Protein AF-A0A8I1SCX6-F1 (afdb_monomer_lite)

Sequence (150 aa):
MSQPAPGDAAWGGHDPEHGRLWQAFCPDALAVAERDDQGNNIIRYGTPSDPYYVPDGTAPNQANTIDPMMLVARAEGNLTIPVPVPNFGPDTTRVAVKIPVWLWTDAVPPIVQTAAAGTLTATVTAELTATTWDMGEPADPATPTATVPA

Structure (mmCIF, N/CA/C/O backbone):
data_AF-A0A8I1SCX6-F1
#
_entry.id   AF-A0A8I1SCX6-F1
#
loop_
_atom_site.group_PDB
_atom_site.id
_atom_site.type_symbol
_atom_site.label_atom_id
_atom_site.label_alt_id
_atom_site.label_comp_id
_atom_site.label_asym_id
_atom_site.label_entity_id
_atom_site.label_seq_id
_atom_site.pdbx_PDB_ins_code
_atom_site.Cartn_x
_atom_site.Cartn_y
_atom_site.Cartn_z
_atom_site.occupancy
_atom_site.B_iso_or_equiv
_atom_site.auth_seq_id
_atom_site.auth_comp_id
_atom_site.auth_asym_id
_atom_site.auth_atom_id
_atom_site.pdbx_PDB_model_num
ATOM 1 N N . MET A 1 1 ? 7.767 -5.462 -34.439 1.00 57.53 1 MET A N 1
ATOM 2 C CA . MET A 1 1 ? 7.616 -4.061 -34.887 1.00 57.53 1 MET A CA 1
ATOM 3 C C . MET A 1 1 ? 8.901 -3.656 -35.588 1.00 57.53 1 MET A C 1
ATOM 5 O O . MET A 1 1 ? 9.962 -4.049 -35.115 1.00 57.53 1 MET A O 1
ATOM 9 N N . SER A 1 2 ? 8.822 -2.972 -36.728 1.00 77.62 2 SER A N 1
ATOM 10 C CA . SER A 1 2 ? 10.000 -2.449 -37.432 1.00 77.62 2 SER A CA 1
ATOM 11 C C . SER A 1 2 ? 10.533 -1.205 -36.722 1.00 77.62 2 SER A C 1
ATOM 13 O O . SER A 1 2 ? 9.743 -0.408 -36.224 1.00 77.62 2 SER A O 1
ATOM 15 N N . GLN A 1 3 ? 11.856 -1.043 -36.677 1.00 84.06 3 GLN A N 1
ATOM 16 C CA . GLN A 1 3 ? 12.475 0.180 -36.162 1.00 84.06 3 GLN A CA 1
ATOM 17 C C . GLN A 1 3 ? 12.148 1.368 -37.090 1.00 84.06 3 GLN A C 1
ATOM 19 O O . GLN A 1 3 ? 12.018 1.155 -38.301 1.00 84.06 3 GLN A O 1
ATOM 24 N N . PRO A 1 4 ? 11.998 2.592 -36.557 1.00 85.25 4 PRO A N 1
ATOM 25 C CA . PRO A 1 4 ? 11.782 3.785 -37.372 1.00 85.25 4 PRO A CA 1
ATOM 26 C C . PRO A 1 4 ? 12.966 4.054 -38.307 1.00 85.25 4 PRO A C 1
ATOM 28 O O . PRO A 1 4 ? 14.089 3.621 -38.047 1.00 85.25 4 PRO A O 1
ATOM 31 N N . ALA A 1 5 ? 12.732 4.802 -39.385 1.00 89.19 5 ALA A N 1
ATOM 32 C CA . ALA A 1 5 ? 13.804 5.192 -40.298 1.00 89.19 5 ALA A CA 1
ATOM 33 C C . ALA A 1 5 ? 14.839 6.107 -39.601 1.00 89.19 5 ALA A C 1
ATOM 35 O O . ALA A 1 5 ? 14.500 6.788 -38.626 1.00 89.19 5 ALA A O 1
ATOM 36 N N . PRO A 1 6 ? 16.089 6.167 -40.095 1.00 85.94 6 PRO A N 1
ATOM 37 C CA . PRO A 1 6 ? 17.069 7.130 -39.605 1.00 85.94 6 PRO A CA 1
ATOM 38 C C . PRO A 1 6 ? 16.555 8.573 -39.690 1.00 85.94 6 PRO A C 1
ATOM 40 O O . PRO A 1 6 ? 15.984 8.974 -40.704 1.00 85.94 6 PRO A O 1
ATOM 43 N N . GLY A 1 7 ? 16.757 9.349 -38.621 1.00 81.69 7 GLY A N 1
ATOM 44 C CA . GLY A 1 7 ? 16.293 10.739 -38.515 1.00 81.69 7 GLY A CA 1
ATOM 45 C C . GLY A 1 7 ? 14.888 10.920 -37.927 1.00 81.69 7 GLY A C 1
ATOM 46 O O . GLY A 1 7 ? 14.465 12.059 -37.738 1.00 81.69 7 GLY A O 1
ATOM 47 N N . ASP A 1 8 ? 14.176 9.836 -37.605 1.00 87.69 8 ASP A N 1
ATOM 48 C CA . ASP A 1 8 ? 12.932 9.913 -36.832 1.00 87.69 8 ASP A CA 1
ATOM 49 C C . ASP A 1 8 ? 13.185 10.515 -35.434 1.00 87.69 8 ASP A C 1
ATOM 51 O O . ASP A 1 8 ? 14.181 10.202 -34.775 1.00 87.69 8 ASP A O 1
ATOM 55 N N . ALA A 1 9 ? 12.275 11.370 -34.961 1.00 85.62 9 ALA A N 1
ATOM 56 C CA . ALA A 1 9 ? 12.375 12.006 -33.648 1.00 85.62 9 ALA A CA 1
ATOM 57 C C . ALA A 1 9 ? 12.412 10.989 -32.492 1.00 85.62 9 ALA A C 1
ATOM 59 O O . ALA A 1 9 ? 13.001 11.280 -31.450 1.00 85.62 9 ALA A O 1
ATOM 60 N N . ALA A 1 10 ? 11.853 9.789 -32.684 1.00 78.06 10 ALA A N 1
ATOM 61 C CA . ALA A 1 10 ? 11.893 8.697 -31.714 1.00 78.06 10 ALA A CA 1
ATOM 62 C C . ALA A 1 10 ? 13.323 8.251 -31.360 1.00 78.06 10 ALA A C 1
ATOM 64 O O . ALA A 1 10 ? 13.545 7.713 -30.278 1.00 78.06 10 ALA A O 1
ATOM 65 N N . TRP A 1 11 ? 14.304 8.503 -32.234 1.00 82.56 11 TRP A N 1
ATOM 66 C CA . TRP A 1 11 ? 15.711 8.219 -31.953 1.00 82.56 11 TRP A CA 1
ATOM 67 C C . TRP A 1 11 ? 16.335 9.178 -30.936 1.00 82.56 11 TRP A C 1
ATOM 69 O O . TRP A 1 11 ? 17.420 8.893 -30.438 1.00 82.56 11 TRP A O 1
ATOM 79 N N . GLY A 1 12 ? 15.709 10.320 -30.628 1.00 81.50 12 GLY A N 1
ATOM 80 C CA . GLY A 1 12 ? 16.228 11.270 -29.634 1.00 81.50 12 GLY A CA 1
ATOM 81 C C . GLY A 1 12 ? 17.631 11.812 -29.949 1.00 81.50 12 GLY A C 1
ATOM 82 O O . GLY A 1 12 ? 18.339 12.237 -29.041 1.00 81.50 12 GLY A O 1
ATOM 83 N N . GLY A 1 13 ? 18.050 11.774 -31.220 1.00 83.38 13 GLY A N 1
ATOM 84 C CA . GLY A 1 13 ? 19.400 12.146 -31.659 1.00 83.38 13 GLY A CA 1
ATOM 85 C C . GLY A 1 13 ? 20.439 11.018 -31.606 1.00 83.38 13 GLY A C 1
ATOM 86 O O . GLY A 1 13 ? 21.606 11.271 -31.901 1.00 83.38 13 GLY A O 1
ATOM 87 N N . HIS A 1 14 ? 20.046 9.791 -31.259 1.00 84.06 14 HIS A N 1
ATOM 88 C CA . HIS A 1 14 ? 20.919 8.619 -31.301 1.00 84.06 14 HIS A CA 1
ATOM 89 C C . HIS A 1 14 ? 21.030 8.022 -32.709 1.00 84.06 14 HIS A C 1
ATOM 91 O O . HIS A 1 14 ? 20.101 8.102 -33.512 1.00 84.06 14 HIS A O 1
ATOM 97 N N . ASP A 1 15 ? 22.181 7.413 -32.990 1.00 86.12 15 ASP A N 1
ATOM 98 C CA . ASP A 1 15 ? 22.464 6.761 -34.265 1.00 86.12 15 ASP A CA 1
ATOM 99 C C . ASP A 1 15 ? 21.800 5.368 -34.335 1.00 86.12 15 ASP A C 1
ATOM 101 O O . ASP A 1 15 ? 22.121 4.505 -33.510 1.00 86.12 15 ASP A O 1
ATOM 105 N N . PRO A 1 16 ? 20.906 5.119 -35.310 1.00 86.12 16 PRO A N 1
ATOM 106 C CA . PRO A 1 16 ? 20.268 3.818 -35.507 1.00 86.12 16 PRO A CA 1
ATOM 107 C C . PRO A 1 16 ? 21.234 2.667 -35.811 1.00 86.12 16 PRO A C 1
ATOM 109 O O . PRO A 1 16 ? 20.848 1.511 -35.653 1.00 86.12 16 PRO A O 1
ATOM 112 N N . GLU A 1 17 ? 22.457 2.941 -36.279 1.00 89.00 17 GLU A N 1
ATOM 113 C CA . GLU A 1 17 ? 23.438 1.895 -36.613 1.00 89.00 17 GLU A CA 1
ATOM 114 C C . GLU A 1 17 ? 24.127 1.289 -35.383 1.00 89.00 17 GLU A C 1
ATOM 116 O O . GLU A 1 17 ? 24.714 0.213 -35.478 1.00 89.00 17 GLU A O 1
ATOM 121 N N . HIS A 1 18 ? 24.046 1.957 -34.229 1.00 88.56 18 HIS A N 1
ATOM 122 C CA . HIS A 1 18 ? 24.774 1.589 -33.010 1.00 88.56 18 HIS A CA 1
ATOM 123 C C . HIS A 1 18 ? 23.852 1.177 -31.851 1.00 88.56 18 HIS A C 1
ATOM 125 O O . HIS A 1 18 ? 24.279 1.123 -30.688 1.00 88.56 18 HIS A O 1
ATOM 131 N N . GLY A 1 19 ? 22.579 0.909 -32.138 1.00 86.44 19 GLY A N 1
ATOM 132 C CA . GLY A 1 19 ? 21.599 0.521 -31.137 1.00 86.44 19 GLY A CA 1
ATOM 133 C C . GLY A 1 19 ? 20.199 0.348 -31.703 1.00 86.44 19 GLY A C 1
ATOM 134 O O . GLY A 1 19 ? 19.971 0.329 -32.910 1.00 86.44 19 GLY A O 1
ATOM 135 N N . ARG A 1 20 ? 19.228 0.169 -30.810 1.00 88.56 20 ARG A N 1
ATOM 136 C CA . ARG A 1 20 ? 17.820 -0.049 -31.169 1.00 88.56 20 ARG A CA 1
ATOM 137 C C . ARG A 1 20 ? 16.899 0.637 -30.173 1.00 88.56 20 ARG A C 1
ATOM 139 O O . ARG A 1 20 ? 17.217 0.712 -28.987 1.00 88.56 20 ARG A O 1
ATOM 146 N N . LEU A 1 21 ? 15.731 1.069 -30.635 1.00 84.62 21 LEU A N 1
ATOM 147 C CA . LEU A 1 21 ? 14.652 1.499 -29.754 1.00 84.62 21 LEU A CA 1
ATOM 148 C C . LEU A 1 21 ? 13.943 0.282 -29.165 1.00 84.62 21 LEU A C 1
ATOM 150 O O . LEU A 1 21 ? 13.518 -0.628 -29.887 1.00 84.62 21 LEU A O 1
ATOM 154 N N . TRP A 1 22 ? 13.804 0.292 -27.847 1.00 80.25 22 TRP A N 1
ATOM 155 C CA . TRP A 1 22 ? 13.058 -0.688 -27.077 1.00 80.25 22 TRP A CA 1
ATOM 156 C C . TRP A 1 22 ? 11.811 -0.065 -26.480 1.00 80.25 22 TRP A C 1
ATOM 158 O O . TRP A 1 22 ? 11.746 1.135 -26.236 1.00 80.25 22 TRP A O 1
ATOM 168 N N . GLN A 1 23 ? 10.820 -0.911 -26.233 1.00 76.75 23 GLN A N 1
ATOM 169 C CA . GLN A 1 23 ? 9.582 -0.526 -25.584 1.00 76.75 23 GLN A CA 1
ATOM 170 C C . GLN A 1 23 ? 9.232 -1.588 -24.549 1.00 76.75 23 GLN A C 1
ATOM 172 O O . GLN A 1 23 ? 9.290 -2.787 -24.842 1.00 76.75 23 GLN A O 1
ATOM 177 N N . ALA A 1 24 ? 8.916 -1.157 -23.331 1.00 70.94 24 ALA A N 1
ATOM 178 C CA . ALA A 1 24 ? 8.511 -2.059 -22.269 1.00 70.94 24 ALA A CA 1
ATOM 179 C C . ALA A 1 24 ? 7.001 -2.313 -22.354 1.00 70.94 24 ALA A C 1
ATOM 181 O O . ALA A 1 24 ? 6.205 -1.393 -22.557 1.00 70.94 24 ALA A O 1
ATOM 182 N N . PHE A 1 25 ? 6.618 -3.576 -22.172 1.00 67.75 25 PHE A N 1
ATOM 183 C CA . PHE A 1 25 ? 5.228 -4.005 -22.085 1.00 67.75 25 PHE A CA 1
ATOM 184 C C . PHE A 1 25 ? 5.004 -4.667 -20.731 1.00 67.75 25 PHE A C 1
ATOM 186 O O . PHE A 1 25 ? 5.714 -5.608 -20.377 1.00 67.75 25 PHE A O 1
ATOM 193 N N . CYS A 1 26 ? 3.998 -4.204 -19.993 1.00 62.97 26 CYS A N 1
ATOM 194 C CA . CYS A 1 26 ? 3.518 -4.915 -18.813 1.00 62.97 26 CYS A CA 1
ATOM 195 C C . CYS A 1 26 ? 2.747 -6.164 -19.276 1.00 62.97 26 CYS A C 1
ATOM 197 O O . CYS A 1 26 ? 1.761 -6.001 -19.996 1.00 62.97 26 CYS A O 1
ATOM 199 N N . PRO A 1 27 ? 3.141 -7.391 -18.881 1.00 59.31 27 PRO A N 1
ATOM 200 C CA . PRO A 1 27 ? 2.460 -8.616 -19.308 1.00 59.31 27 PRO A CA 1
ATOM 201 C C . PRO A 1 27 ? 0.971 -8.630 -18.945 1.00 59.31 27 PRO A C 1
ATOM 203 O O . PRO A 1 27 ? 0.157 -9.093 -19.736 1.00 59.31 27 PRO A O 1
ATOM 206 N N . ASP A 1 28 ? 0.611 -8.038 -17.802 1.00 58.97 28 ASP A N 1
ATOM 207 C CA . ASP A 1 28 ? -0.775 -7.940 -17.325 1.00 58.97 28 ASP A CA 1
ATOM 208 C C . ASP A 1 28 ? -1.643 -6.998 -18.178 1.00 58.97 28 ASP A C 1
ATOM 210 O O . ASP A 1 28 ? -2.868 -7.094 -18.160 1.00 58.97 28 ASP A O 1
ATOM 214 N N . ALA A 1 29 ? -1.021 -6.110 -18.961 1.00 55.16 29 ALA A N 1
ATOM 215 C CA . ALA A 1 29 ? -1.710 -5.269 -19.938 1.00 55.16 29 ALA A CA 1
ATOM 216 C C . ALA A 1 29 ? -1.882 -5.974 -21.298 1.00 55.16 29 ALA A C 1
ATOM 218 O O . ALA A 1 29 ? -2.557 -5.463 -22.187 1.00 55.16 29 ALA A O 1
ATOM 219 N N . LEU A 1 30 ? -1.289 -7.152 -21.511 1.00 60.19 30 LEU A N 1
ATOM 220 C CA . LEU A 1 30 ? -1.389 -7.868 -22.782 1.00 60.19 30 LEU A CA 1
ATOM 221 C C . LEU A 1 30 ? -2.629 -8.772 -22.789 1.00 60.19 30 LEU A C 1
ATOM 223 O O . LEU A 1 30 ? -2.542 -9.986 -22.623 1.00 60.19 30 LEU A O 1
ATOM 227 N N . ALA A 1 31 ? -3.802 -8.186 -23.025 1.00 61.19 31 ALA A N 1
ATOM 228 C CA . ALA A 1 31 ? -4.993 -8.962 -23.360 1.00 61.19 31 ALA A CA 1
ATOM 229 C C . ALA A 1 31 ? -4.970 -9.351 -24.848 1.00 61.19 31 ALA A C 1
ATOM 231 O O . ALA A 1 31 ? -4.838 -8.488 -25.723 1.00 61.19 31 ALA A O 1
ATOM 232 N N . VAL A 1 32 ? -5.134 -10.647 -25.146 1.00 69.25 32 VAL A N 1
ATOM 233 C CA . VAL A 1 32 ? -5.412 -11.101 -26.517 1.00 69.25 32 VAL A CA 1
ATOM 234 C C . VAL A 1 32 ? -6.769 -10.541 -26.911 1.00 69.25 32 VAL A C 1
ATOM 236 O O . VAL A 1 32 ? -7.796 -10.983 -26.403 1.00 69.25 32 VAL A O 1
ATOM 239 N N . ALA A 1 33 ? -6.759 -9.532 -27.774 1.00 68.12 33 ALA A N 1
ATOM 240 C CA . ALA A 1 33 ? -7.975 -8.867 -28.206 1.00 68.12 33 ALA A CA 1
ATOM 241 C C . ALA A 1 33 ? -8.669 -9.681 -29.298 1.00 68.12 33 ALA A C 1
ATOM 243 O O . ALA A 1 33 ? -9.880 -9.863 -29.261 1.00 68.12 33 ALA A O 1
ATOM 244 N N . GLU A 1 34 ? -7.890 -10.197 -30.249 1.00 79.19 34 GLU A N 1
ATOM 245 C CA . GLU A 1 34 ? -8.370 -10.962 -31.399 1.00 79.19 34 GLU A CA 1
ATOM 246 C C . GLU A 1 34 ? -7.335 -12.039 -31.765 1.00 79.19 34 GLU A C 1
ATOM 248 O O . GLU A 1 34 ? -6.194 -12.011 -31.295 1.00 79.19 34 GLU A O 1
ATOM 253 N N . ARG A 1 35 ? -7.720 -12.997 -32.609 1.00 80.56 35 ARG A N 1
ATOM 254 C CA . ARG A 1 35 ? -6.780 -13.879 -33.309 1.00 80.56 35 ARG A CA 1
ATOM 255 C C . ARG A 1 35 ? -6.976 -13.707 -34.807 1.00 80.56 35 ARG A C 1
ATOM 257 O O . ARG A 1 35 ? -8.115 -13.548 -35.236 1.00 80.56 35 ARG A O 1
ATOM 264 N N . ASP A 1 36 ? -5.894 -13.711 -35.576 1.00 81.56 36 ASP A N 1
ATOM 265 C CA . ASP A 1 36 ? -5.994 -13.692 -37.037 1.00 81.56 36 ASP A CA 1
ATOM 266 C C . ASP A 1 36 ? -6.395 -15.070 -37.601 1.00 81.56 36 ASP A C 1
ATOM 268 O O . ASP A 1 36 ? -6.430 -16.076 -36.885 1.00 81.56 36 ASP A O 1
ATOM 272 N N . ASP A 1 37 ? -6.670 -15.123 -38.906 1.00 82.25 37 ASP A N 1
ATOM 273 C CA . ASP A 1 37 ? -7.042 -16.349 -39.633 1.00 82.25 37 ASP A CA 1
ATOM 274 C C . ASP A 1 37 ? -5.932 -17.420 -39.633 1.00 82.25 37 ASP A C 1
ATOM 276 O O . ASP A 1 37 ? -6.156 -18.571 -40.011 1.00 82.25 37 ASP A O 1
ATOM 280 N N . GLN A 1 38 ? -4.723 -17.047 -39.212 1.00 83.50 38 GLN A N 1
ATOM 281 C CA . GLN A 1 38 ? -3.552 -17.912 -39.088 1.00 83.50 38 GLN A CA 1
ATOM 282 C C . GLN A 1 38 ? -3.361 -18.402 -37.639 1.00 83.50 38 GLN A C 1
ATOM 284 O O . GLN A 1 38 ? -2.463 -19.201 -37.371 1.00 83.50 38 GLN A O 1
ATOM 289 N N . GLY A 1 39 ? -4.223 -17.975 -36.709 1.00 78.25 39 GLY A N 1
ATOM 290 C CA . GLY A 1 39 ? -4.218 -18.364 -35.301 1.00 78.25 39 GLY A CA 1
ATOM 291 C C . GLY A 1 39 ? -3.280 -17.546 -34.410 1.00 78.25 39 GLY A C 1
ATOM 292 O O . GLY A 1 39 ? -3.144 -17.879 -33.224 1.00 78.25 39 GLY A O 1
ATOM 293 N N . ASN A 1 40 ? -2.658 -16.486 -34.931 1.00 76.25 40 ASN A N 1
ATOM 294 C CA . ASN A 1 40 ? -1.777 -15.610 -34.163 1.00 76.25 40 ASN A CA 1
ATOM 295 C C . ASN A 1 40 ? -2.593 -14.677 -33.264 1.00 76.25 40 ASN A C 1
ATOM 297 O O . ASN A 1 40 ? -3.653 -14.188 -33.645 1.00 76.25 40 ASN A O 1
ATOM 301 N N . ASN A 1 41 ? -2.074 -14.392 -32.070 1.00 75.31 41 ASN A N 1
ATOM 302 C CA . ASN A 1 41 ? -2.706 -13.467 -31.133 1.00 75.31 41 ASN A CA 1
ATOM 303 C C . ASN A 1 41 ? -2.476 -12.012 -31.567 1.00 75.31 41 ASN A C 1
ATOM 305 O O . ASN A 1 41 ? -1.333 -11.569 -31.680 1.00 75.31 41 ASN A O 1
ATOM 309 N N . ILE A 1 42 ? -3.555 -11.251 -31.713 1.00 73.06 42 ILE A N 1
ATOM 310 C CA . ILE A 1 42 ? -3.534 -9.801 -31.901 1.00 73.06 42 ILE A CA 1
ATOM 311 C C . ILE A 1 42 ? -3.761 -9.149 -30.535 1.00 73.06 42 ILE A C 1
ATOM 313 O O . ILE A 1 42 ? -4.828 -9.279 -29.929 1.00 73.06 42 ILE A O 1
ATOM 317 N N . ILE A 1 43 ? -2.756 -8.429 -30.041 1.00 69.25 43 ILE A N 1
ATOM 318 C CA . ILE A 1 43 ? -2.854 -7.653 -28.801 1.00 69.25 43 ILE A CA 1
ATOM 319 C C . ILE A 1 43 ? -3.253 -6.216 -29.157 1.00 69.25 43 ILE A C 1
ATOM 321 O O . ILE A 1 43 ? -2.502 -5.539 -29.856 1.00 69.25 43 ILE A O 1
ATOM 325 N N . ARG A 1 44 ? -4.417 -5.738 -28.692 1.00 60.00 44 ARG A N 1
ATOM 326 C CA . ARG A 1 44 ? -4.873 -4.347 -28.934 1.00 60.00 44 ARG A CA 1
ATOM 327 C C . ARG A 1 44 ? -4.752 -3.418 -27.724 1.00 60.00 44 ARG A C 1
ATOM 329 O O . ARG A 1 44 ? -4.756 -2.209 -27.912 1.00 60.00 44 ARG 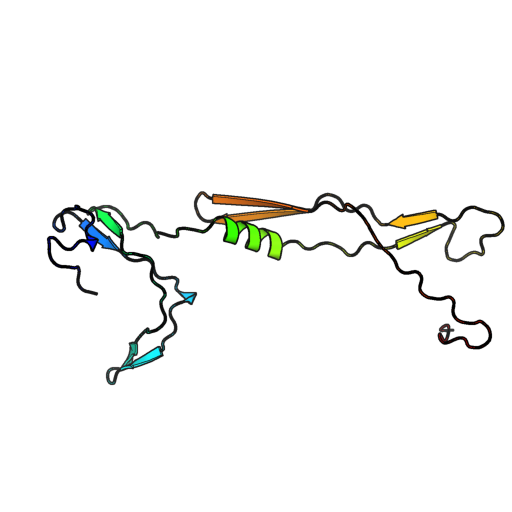A O 1
ATOM 336 N N . TYR A 1 45 ? -4.638 -3.952 -26.507 1.00 54.28 45 TYR A N 1
ATOM 337 C CA . TYR A 1 45 ? -4.785 -3.169 -25.271 1.00 54.28 45 TYR A CA 1
ATOM 338 C C . TYR A 1 45 ? -3.509 -3.088 -24.428 1.00 54.28 45 TYR A C 1
ATOM 340 O O . TYR A 1 45 ? -3.579 -3.120 -23.210 1.00 54.28 45 TYR A O 1
ATOM 348 N N . GLY A 1 46 ? -2.340 -2.953 -25.053 1.00 57.47 46 GLY A N 1
ATOM 349 C CA . GLY A 1 46 ? -1.153 -2.527 -24.315 1.00 57.47 46 GLY A CA 1
ATOM 350 C C . GLY A 1 46 ? -1.134 -1.004 -24.209 1.00 57.47 46 GLY A C 1
ATOM 351 O O . GLY A 1 46 ? -1.274 -0.334 -25.227 1.00 57.47 46 GLY A O 1
ATOM 352 N N . THR A 1 47 ? -0.928 -0.446 -23.016 1.00 58.91 47 THR A N 1
ATOM 353 C CA . THR A 1 47 ? -0.334 0.893 -22.866 1.00 58.91 47 THR A CA 1
ATOM 354 C C . THR A 1 47 ? 1.176 0.699 -22.795 1.00 58.91 47 THR A C 1
ATOM 356 O O . THR A 1 47 ? 1.702 0.466 -21.701 1.00 58.91 47 THR A O 1
ATOM 359 N N . PRO A 1 48 ? 1.882 0.652 -23.935 1.00 64.19 48 PRO A N 1
ATOM 360 C CA . PRO A 1 48 ? 3.319 0.494 -23.889 1.00 64.19 48 PRO A CA 1
ATOM 361 C C . PRO A 1 48 ? 3.976 1.733 -23.271 1.00 64.19 48 PRO A C 1
ATOM 363 O O . PRO A 1 48 ? 3.404 2.823 -23.301 1.00 64.19 48 PRO A O 1
ATOM 366 N N . SER A 1 49 ? 5.191 1.576 -22.742 1.00 65.81 49 SER A N 1
ATOM 367 C CA . SER A 1 49 ? 6.024 2.734 -22.397 1.00 65.81 49 SER A CA 1
ATOM 368 C C . SER A 1 49 ? 6.330 3.567 -23.646 1.00 65.81 49 SER A C 1
ATOM 370 O O . SER A 1 49 ? 6.238 3.062 -24.766 1.00 65.81 49 SER A O 1
ATOM 372 N N . ASP A 1 50 ? 6.795 4.803 -23.489 1.00 72.62 50 ASP A N 1
ATOM 373 C CA . ASP A 1 50 ? 7.463 5.475 -24.605 1.00 72.62 50 ASP A CA 1
ATOM 374 C C . ASP A 1 50 ? 8.705 4.666 -25.040 1.00 72.62 50 ASP A C 1
ATOM 376 O O . ASP A 1 50 ? 9.342 4.007 -24.200 1.00 72.62 50 ASP A O 1
ATOM 380 N N . PRO A 1 51 ? 9.031 4.633 -26.345 1.00 77.56 51 PRO A N 1
ATOM 381 C CA . PRO A 1 51 ? 10.232 3.966 -26.823 1.00 77.56 51 PRO A CA 1
ATOM 382 C C . PRO A 1 51 ? 11.491 4.673 -26.302 1.00 77.56 51 PRO A C 1
ATOM 384 O O . PRO A 1 51 ? 11.539 5.899 -26.224 1.00 77.56 51 PRO A O 1
ATOM 387 N N . TYR A 1 52 ? 12.529 3.905 -25.975 1.00 79.00 52 TYR A N 1
ATOM 388 C CA . TYR A 1 52 ? 13.812 4.421 -25.487 1.00 79.00 52 TYR A CA 1
ATOM 389 C C . TYR A 1 52 ? 14.988 3.734 -26.188 1.00 79.00 52 TYR A C 1
ATOM 391 O O . TYR A 1 52 ? 14.911 2.564 -26.566 1.00 79.00 52 TYR A O 1
ATOM 399 N N . TYR A 1 53 ? 16.088 4.465 -26.379 1.00 83.81 53 TYR A N 1
ATOM 400 C CA . TYR A 1 53 ? 17.279 3.964 -27.066 1.00 83.81 53 TYR A CA 1
ATOM 401 C C . TYR A 1 53 ? 18.122 3.050 -26.174 1.00 83.81 53 TYR A C 1
ATOM 403 O O . TYR A 1 53 ? 18.434 3.385 -25.030 1.00 83.81 53 TYR A O 1
ATOM 411 N N . VAL A 1 54 ? 18.538 1.912 -26.729 1.00 85.06 54 VAL A N 1
ATOM 412 C CA . VAL A 1 54 ? 19.468 0.969 -26.103 1.00 85.06 54 VAL A CA 1
ATOM 413 C C . VAL A 1 54 ? 20.653 0.744 -27.048 1.00 85.06 54 VAL A C 1
ATOM 415 O O . VAL A 1 54 ? 20.438 0.252 -28.161 1.00 85.06 54 VAL A O 1
ATOM 418 N N . PRO A 1 55 ? 21.892 1.070 -26.632 1.00 87.44 55 PRO A N 1
ATOM 419 C CA . PRO A 1 55 ? 23.091 0.799 -27.420 1.00 87.44 55 PRO A CA 1
ATOM 420 C C . PRO A 1 55 ? 23.307 -0.698 -27.663 1.00 87.44 55 PRO A C 1
ATOM 422 O O . PRO A 1 55 ? 22.991 -1.533 -26.807 1.00 87.44 55 PRO A O 1
ATOM 425 N N . ASP A 1 56 ? 23.922 -1.044 -28.790 1.00 86.50 56 ASP A N 1
ATOM 426 C CA . ASP A 1 56 ? 24.297 -2.427 -29.072 1.00 86.50 56 ASP A CA 1
ATOM 427 C C . ASP A 1 56 ? 25.261 -2.990 -28.014 1.00 86.50 56 ASP A C 1
ATOM 429 O O . ASP A 1 56 ? 26.090 -2.292 -27.430 1.00 86.50 56 ASP A O 1
ATOM 433 N N . GLY A 1 57 ? 25.106 -4.282 -27.717 1.00 83.00 57 GLY A N 1
ATOM 434 C CA . GLY A 1 57 ? 25.840 -4.958 -26.642 1.00 83.00 57 GLY A CA 1
ATOM 435 C C . GLY A 1 57 ? 25.319 -4.670 -25.228 1.00 83.00 57 GLY A C 1
ATOM 436 O O . GLY A 1 57 ? 25.765 -5.320 -24.284 1.00 83.00 57 GLY A O 1
ATOM 437 N N . THR A 1 58 ? 24.347 -3.766 -25.068 1.00 80.44 58 THR A N 1
ATOM 438 C CA . THR A 1 58 ? 23.686 -3.496 -23.784 1.00 80.44 58 THR A CA 1
ATOM 439 C C . THR A 1 58 ? 22.350 -4.233 -23.715 1.00 80.44 58 THR A C 1
ATOM 441 O O . THR A 1 58 ? 21.568 -4.227 -24.667 1.00 80.44 58 THR A O 1
ATOM 444 N N . ALA A 1 59 ? 22.068 -4.887 -22.587 1.00 76.94 59 ALA A N 1
ATOM 445 C CA . ALA A 1 59 ? 20.752 -5.475 -22.362 1.00 76.94 59 ALA A CA 1
ATOM 446 C C . ALA A 1 59 ? 19.720 -4.352 -22.141 1.00 76.94 59 ALA A C 1
ATOM 448 O O . ALA A 1 59 ? 20.001 -3.432 -21.368 1.00 76.94 59 ALA A O 1
ATOM 449 N N . PRO A 1 60 ? 18.534 -4.411 -22.772 1.00 72.50 60 PRO A N 1
ATOM 450 C CA . PRO A 1 60 ? 17.475 -3.449 -22.497 1.00 72.50 60 PRO A CA 1
ATOM 451 C C . PRO A 1 60 ? 17.118 -3.521 -21.011 1.00 72.50 60 PRO A C 1
ATOM 453 O O . PRO A 1 60 ? 16.753 -4.582 -20.499 1.00 72.50 60 PRO A O 1
ATOM 456 N N . ASN A 1 61 ? 17.235 -2.401 -20.298 1.00 65.06 61 ASN A N 1
ATOM 457 C CA . ASN A 1 61 ? 16.661 -2.311 -18.963 1.00 65.06 61 ASN A CA 1
ATOM 458 C C . ASN A 1 61 ? 15.144 -2.320 -19.138 1.00 65.06 61 ASN A C 1
ATOM 460 O O . ASN A 1 61 ? 14.637 -1.638 -20.016 1.00 65.06 61 ASN A O 1
ATOM 464 N N . GLN A 1 62 ? 14.387 -3.094 -18.361 1.00 57.66 62 GLN A N 1
ATOM 465 C CA . GLN A 1 62 ? 12.953 -2.825 -18.305 1.00 57.66 62 GLN A CA 1
ATOM 466 C C . GLN A 1 62 ? 12.835 -1.380 -17.822 1.00 57.66 62 GLN A C 1
ATOM 468 O O . GLN A 1 62 ? 13.203 -1.096 -16.680 1.00 57.66 62 GLN A O 1
ATOM 473 N N . ALA A 1 63 ? 12.406 -0.467 -18.695 1.00 51.72 63 ALA A N 1
ATOM 474 C CA . ALA A 1 63 ? 12.049 0.895 -18.333 1.00 51.72 63 ALA A CA 1
ATOM 475 C C . ALA A 1 63 ? 10.754 0.836 -17.515 1.00 51.72 63 ALA A C 1
ATOM 477 O O . ALA A 1 63 ? 9.707 1.349 -17.894 1.00 51.72 63 ALA A O 1
ATOM 478 N N . ASN A 1 64 ? 10.817 0.142 -16.382 1.00 53.22 64 ASN A N 1
ATOM 479 C CA . ASN A 1 64 ? 9.843 0.238 -15.333 1.00 53.22 64 ASN A CA 1
ATOM 480 C C . ASN A 1 64 ? 10.174 1.574 -14.679 1.00 53.22 64 ASN A C 1
ATOM 482 O O . ASN A 1 64 ? 10.897 1.624 -13.682 1.00 53.22 64 ASN A O 1
ATOM 486 N N . THR A 1 65 ? 9.693 2.670 -15.267 1.00 59.19 65 THR A N 1
ATOM 487 C CA . THR A 1 65 ? 9.456 3.884 -14.491 1.00 59.19 65 THR A CA 1
ATOM 488 C C . THR A 1 65 ? 8.407 3.489 -13.459 1.00 59.19 65 THR A C 1
ATOM 490 O O . THR A 1 65 ? 7.206 3.609 -13.679 1.00 59.19 65 THR A O 1
ATOM 493 N N . ILE A 1 66 ? 8.866 2.858 -12.379 1.00 61.03 66 ILE A N 1
ATOM 494 C CA . ILE A 1 66 ? 8.043 2.498 -11.239 1.00 61.03 66 ILE A CA 1
ATOM 495 C C . ILE A 1 66 ? 7.714 3.828 -10.601 1.00 61.03 66 ILE A C 1
ATOM 497 O O . ILE A 1 66 ? 8.600 4.478 -10.047 1.00 61.03 66 ILE A O 1
ATOM 501 N N . ASP A 1 67 ? 6.456 4.236 -10.714 1.00 71.38 67 ASP A N 1
ATOM 502 C CA . ASP A 1 67 ? 5.955 5.353 -9.933 1.00 71.38 67 ASP A CA 1
ATOM 503 C C . ASP A 1 67 ? 6.162 5.017 -8.443 1.00 71.38 67 ASP A C 1
ATOM 505 O O . ASP A 1 67 ? 5.610 4.019 -7.961 1.00 71.38 67 ASP A O 1
ATOM 509 N N . PRO A 1 68 ? 6.955 5.803 -7.693 1.00 71.69 68 PRO A N 1
ATOM 510 C CA . PRO A 1 68 ? 7.148 5.584 -6.264 1.00 71.69 68 PRO A CA 1
ATOM 511 C C . PRO A 1 68 ? 5.826 5.532 -5.489 1.00 71.69 68 PRO A C 1
ATOM 513 O O . PRO A 1 68 ? 5.723 4.787 -4.512 1.00 71.69 68 PRO A O 1
ATOM 516 N N . MET A 1 69 ? 4.792 6.248 -5.946 1.00 80.50 69 MET A N 1
ATOM 517 C CA . MET A 1 69 ? 3.477 6.244 -5.303 1.00 80.50 69 MET A CA 1
ATOM 518 C C . MET A 1 69 ? 2.775 4.888 -5.397 1.00 80.50 69 MET A C 1
ATOM 520 O O . MET A 1 69 ? 2.032 4.526 -4.487 1.00 80.50 69 MET A O 1
ATOM 524 N N . MET A 1 70 ? 3.065 4.078 -6.419 1.00 79.62 70 MET A N 1
ATOM 525 C CA . MET A 1 70 ? 2.577 2.696 -6.479 1.00 79.62 70 MET A CA 1
ATOM 526 C C . MET A 1 70 ? 3.210 1.802 -5.406 1.00 79.62 70 MET A C 1
ATOM 528 O O . MET A 1 70 ? 2.552 0.893 -4.899 1.00 79.62 70 MET A O 1
ATOM 532 N N . LEU A 1 71 ? 4.480 2.031 -5.047 1.00 84.06 71 LEU A N 1
ATOM 533 C CA . LEU A 1 71 ? 5.125 1.295 -3.953 1.00 84.06 71 LEU A CA 1
ATOM 534 C C . LEU A 1 71 ? 4.529 1.690 -2.601 1.00 84.06 71 LEU A C 1
ATOM 536 O O . LEU A 1 71 ? 4.310 0.811 -1.770 1.00 84.06 71 LEU A O 1
ATOM 540 N N . VAL A 1 72 ? 4.206 2.973 -2.411 1.00 81.38 72 VAL A N 1
ATOM 541 C CA . VAL A 1 72 ? 3.473 3.448 -1.227 1.00 81.38 72 VAL A CA 1
ATOM 542 C C . VAL A 1 72 ? 2.108 2.767 -1.148 1.00 81.38 72 VAL A C 1
ATOM 544 O O . VAL A 1 72 ? 1.849 2.078 -0.169 1.00 81.38 72 VAL A O 1
ATOM 547 N N . ALA A 1 73 ? 1.295 2.835 -2.206 1.00 80.62 73 ALA A N 1
ATOM 548 C CA . ALA A 1 73 ? -0.028 2.205 -2.237 1.00 80.62 73 ALA A CA 1
ATOM 549 C C . ALA A 1 73 ? 0.029 0.682 -2.001 1.00 80.62 73 ALA A C 1
ATOM 551 O O . ALA A 1 73 ? -0.838 0.114 -1.339 1.00 80.62 73 ALA A O 1
ATOM 552 N N . ARG A 1 74 ? 1.071 0.000 -2.500 1.00 79.69 74 ARG A N 1
ATOM 553 C CA . ARG A 1 74 ? 1.301 -1.427 -2.226 1.00 79.69 74 ARG A CA 1
ATOM 554 C C 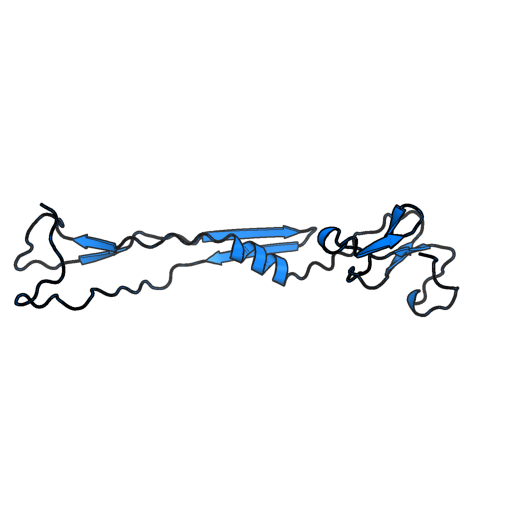. ARG A 1 74 ? 1.645 -1.681 -0.757 1.00 79.69 74 ARG A C 1
ATOM 556 O O . ARG A 1 74 ? 1.146 -2.646 -0.185 1.00 79.69 74 ARG A O 1
ATOM 563 N N . ALA A 1 75 ? 2.520 -0.870 -0.166 1.00 87.75 75 ALA A N 1
ATOM 564 C CA . ALA A 1 75 ? 2.855 -0.986 1.250 1.00 87.75 75 ALA A CA 1
ATOM 565 C C . ALA A 1 75 ? 1.626 -0.696 2.130 1.00 87.75 75 ALA A C 1
ATOM 567 O O . ALA A 1 75 ? 1.370 -1.449 3.067 1.00 87.75 75 ALA A O 1
ATOM 568 N N . GLU A 1 76 ? 0.823 0.313 1.777 1.00 88.50 76 GLU A N 1
ATOM 569 C CA . GLU A 1 76 ? -0.439 0.650 2.445 1.00 88.50 76 GLU A CA 1
ATOM 570 C C . GLU A 1 76 ? -1.473 -0.473 2.344 1.00 88.50 76 GLU A C 1
ATOM 572 O O . GLU A 1 76 ? -2.033 -0.879 3.357 1.00 88.50 76 GLU A O 1
ATOM 577 N N . GLY A 1 77 ? -1.693 -1.031 1.151 1.00 85.38 77 GLY A N 1
ATOM 578 C CA . GLY A 1 77 ? -2.652 -2.121 0.940 1.00 85.38 77 GLY A CA 1
ATOM 579 C C . GLY A 1 77 ? -2.312 -3.408 1.700 1.00 85.38 77 GLY A C 1
ATOM 580 O O . GLY A 1 77 ? -3.189 -4.239 1.922 1.00 85.38 77 GLY A O 1
ATOM 581 N N . ASN A 1 78 ? -1.058 -3.560 2.131 1.00 85.69 78 ASN A N 1
ATOM 582 C CA . ASN A 1 78 ? -0.597 -4.679 2.951 1.00 85.69 78 ASN A CA 1
ATOM 583 C C . ASN A 1 78 ? -0.616 -4.373 4.461 1.00 85.69 78 ASN A C 1
ATOM 585 O O . ASN A 1 78 ? -0.268 -5.243 5.267 1.00 85.69 78 ASN A O 1
ATOM 589 N N . LEU A 1 79 ? -0.997 -3.162 4.884 1.00 88.88 79 LEU A N 1
ATOM 590 C CA . LEU A 1 79 ? -1.168 -2.849 6.301 1.00 88.88 79 LEU A CA 1
ATOM 591 C C . LEU A 1 79 ? -2.403 -3.565 6.841 1.00 88.88 79 LEU A C 1
ATOM 593 O O . LEU A 1 79 ? -3.530 -3.318 6.427 1.00 88.88 79 LEU A O 1
ATOM 597 N N . THR A 1 80 ? -2.185 -4.431 7.823 1.00 88.69 80 THR A N 1
ATOM 598 C CA . THR A 1 80 ? -3.269 -5.012 8.615 1.00 88.69 80 THR A CA 1
ATOM 599 C C . THR A 1 80 ? -3.291 -4.313 9.963 1.00 88.69 80 THR A C 1
ATOM 601 O O . THR A 1 80 ? -2.416 -4.551 10.794 1.00 88.69 80 THR A O 1
ATOM 604 N N . ILE A 1 81 ? -4.270 -3.432 10.170 1.00 85.00 81 ILE A N 1
ATOM 605 C CA . ILE A 1 81 ? -4.471 -2.746 11.449 1.00 85.00 81 ILE A CA 1
ATOM 606 C C . ILE A 1 81 ? -5.390 -3.625 12.309 1.00 85.00 81 ILE A C 1
ATOM 608 O O . ILE A 1 81 ? -6.521 -3.891 11.896 1.00 85.00 81 ILE A O 1
ATOM 612 N N . PRO A 1 82 ? -4.934 -4.114 13.476 1.00 86.06 82 PRO A N 1
ATOM 613 C CA . PRO A 1 82 ? -5.776 -4.903 14.358 1.00 86.06 82 PRO A CA 1
ATOM 614 C C . PRO A 1 82 ? -6.904 -4.032 14.913 1.00 86.06 82 PRO A C 1
ATOM 616 O O . PRO A 1 82 ? -6.709 -2.856 15.221 1.00 86.06 82 PRO A O 1
ATOM 619 N N . VAL A 1 83 ? -8.087 -4.624 15.066 1.00 83.88 83 VAL A N 1
ATOM 620 C CA . VAL A 1 83 ? -9.206 -3.961 15.738 1.00 83.88 83 VAL A CA 1
ATOM 621 C C . VAL A 1 83 ? -8.854 -3.816 17.224 1.00 83.88 83 VAL A C 1
ATOM 623 O O . VAL A 1 83 ? -8.563 -4.833 17.858 1.00 83.88 83 VAL A O 1
ATOM 626 N N . PRO A 1 84 ? -8.870 -2.598 17.801 1.00 82.12 84 PRO A N 1
ATOM 627 C CA . PRO A 1 84 ? -8.628 -2.419 19.227 1.00 82.12 84 PRO A CA 1
ATOM 628 C C . PRO A 1 84 ? -9.702 -3.137 20.049 1.00 82.12 84 PRO A C 1
ATOM 630 O O . PRO A 1 84 ? -10.895 -2.944 19.810 1.00 82.12 84 PRO A O 1
ATOM 633 N N . VAL A 1 85 ? -9.297 -3.940 21.035 1.00 84.50 85 VAL A N 1
ATOM 634 C CA . VAL A 1 85 ? -10.239 -4.595 21.953 1.00 84.50 85 VAL A CA 1
ATOM 635 C C . VAL A 1 85 ? -10.452 -3.695 23.172 1.00 84.50 85 VAL A C 1
ATOM 637 O O . VAL A 1 85 ? -9.472 -3.344 23.840 1.00 84.50 85 VAL A O 1
ATOM 640 N N . PRO A 1 86 ? -11.699 -3.287 23.475 1.00 82.12 86 PRO A N 1
ATOM 641 C CA . PRO A 1 86 ? -11.992 -2.524 24.675 1.00 82.12 86 PRO A CA 1
ATOM 642 C C . PRO A 1 86 ? -11.943 -3.433 25.903 1.00 82.12 86 PRO A C 1
ATOM 644 O O . PRO A 1 86 ? -12.493 -4.533 25.922 1.00 82.12 86 PRO A O 1
ATOM 647 N N . ASN A 1 87 ? -11.320 -2.932 26.957 1.00 85.00 87 ASN A N 1
ATOM 648 C CA . ASN A 1 87 ? -11.209 -3.576 28.249 1.00 85.00 87 ASN A CA 1
ATOM 649 C C . ASN A 1 87 ? -11.817 -2.665 29.318 1.00 85.00 87 ASN A C 1
ATOM 651 O O . ASN A 1 87 ? -11.624 -1.449 29.294 1.00 85.00 87 ASN A O 1
ATOM 655 N N . PHE A 1 88 ? -12.524 -3.266 30.272 1.00 83.94 88 PHE A N 1
ATOM 656 C CA . PHE A 1 88 ? -13.185 -2.563 31.368 1.00 83.94 88 PHE A CA 1
ATOM 657 C C . PHE A 1 88 ? -12.757 -3.153 32.706 1.00 83.94 88 PHE A C 1
ATOM 659 O O . PHE A 1 88 ? -12.472 -4.347 32.817 1.00 83.94 88 PHE A O 1
ATOM 666 N N . GLY A 1 89 ? -12.727 -2.320 33.739 1.00 81.94 89 GLY A N 1
ATOM 667 C CA . GLY A 1 89 ? -12.368 -2.744 35.082 1.00 81.94 89 GLY A CA 1
ATOM 668 C C . GLY A 1 89 ? -13.009 -1.860 36.148 1.00 81.94 89 GLY A C 1
ATOM 669 O O . GLY A 1 89 ? -13.350 -0.716 35.850 1.00 81.94 89 GLY A O 1
ATOM 670 N N . PRO A 1 90 ? -13.162 -2.353 37.389 1.00 77.19 90 PRO A N 1
ATOM 671 C CA . PRO A 1 90 ? -12.712 -3.663 37.884 1.00 77.19 90 PRO A CA 1
ATOM 672 C C . PRO A 1 90 ? -13.570 -4.835 37.366 1.00 77.19 90 PRO A C 1
ATOM 674 O O . PRO A 1 90 ? -14.581 -4.588 36.726 1.00 77.19 90 PRO A O 1
ATOM 677 N N . ASP A 1 91 ? -13.115 -6.079 37.606 1.00 77.31 91 ASP A N 1
ATOM 678 C CA . ASP A 1 91 ? -13.701 -7.371 37.170 1.00 77.31 91 ASP A CA 1
ATOM 679 C C . ASP A 1 91 ? -15.110 -7.265 36.562 1.00 77.31 91 ASP A C 1
ATOM 681 O O . ASP A 1 91 ? -16.091 -7.052 37.276 1.00 77.31 91 ASP A O 1
ATOM 685 N N . THR A 1 92 ? -15.200 -7.458 35.243 1.00 68.81 92 THR A N 1
ATOM 686 C CA . THR A 1 92 ? -16.439 -7.323 34.462 1.00 68.81 92 THR A CA 1
ATOM 687 C C . THR A 1 92 ? -17.530 -8.316 34.863 1.00 68.81 92 THR A C 1
ATOM 689 O O . THR A 1 92 ? -18.682 -8.149 34.470 1.00 68.81 92 THR A O 1
ATOM 692 N N . THR A 1 93 ? -17.200 -9.328 35.670 1.00 75.75 93 THR A N 1
ATOM 693 C CA . THR A 1 93 ? -18.160 -10.293 36.219 1.00 75.75 93 THR A CA 1
ATOM 694 C C . THR A 1 93 ? -18.761 -9.862 37.561 1.00 75.75 93 THR A C 1
ATOM 696 O O . THR A 1 93 ? -19.618 -10.559 38.108 1.00 75.75 93 THR A O 1
ATOM 699 N N . ARG A 1 94 ? -18.339 -8.719 38.120 1.00 70.69 94 ARG A N 1
ATOM 700 C CA . ARG A 1 94 ? -18.779 -8.228 39.432 1.00 70.69 94 ARG A CA 1
ATOM 701 C C . ARG A 1 94 ? -19.407 -6.848 39.341 1.00 70.69 94 ARG A C 1
ATOM 703 O O . ARG A 1 94 ? -19.012 -5.994 38.557 1.00 70.69 94 ARG A O 1
ATOM 710 N N . VAL A 1 95 ? -20.365 -6.604 40.231 1.00 72.12 95 VAL A N 1
ATOM 711 C CA . VAL A 1 95 ? -20.976 -5.282 40.374 1.00 72.12 95 VAL A CA 1
ATOM 712 C C . VAL A 1 95 ? -19.994 -4.341 41.073 1.00 72.12 95 VAL A C 1
ATOM 714 O O . VAL A 1 95 ? -19.625 -4.551 42.231 1.00 72.12 95 VAL A O 1
ATOM 717 N N . ALA A 1 96 ? -19.601 -3.279 40.377 1.00 71.12 96 ALA A N 1
ATOM 718 C CA . ALA A 1 96 ? -18.816 -2.182 40.923 1.00 71.12 96 ALA A CA 1
ATOM 719 C C . ALA A 1 96 ? -19.742 -1.141 41.581 1.00 71.12 96 ALA A C 1
ATOM 721 O O . ALA A 1 96 ? -20.554 -0.511 40.909 1.00 71.12 96 ALA A O 1
ATOM 722 N N . VAL A 1 97 ? -19.625 -0.935 42.899 1.00 79.25 97 VAL A N 1
ATOM 723 C CA . VAL A 1 97 ? -20.389 0.090 43.640 1.00 79.25 97 VAL A CA 1
ATOM 724 C C . VAL A 1 97 ? -19.421 1.055 44.314 1.00 79.25 97 VAL A C 1
ATOM 726 O O . VAL A 1 97 ? -18.563 0.628 45.081 1.00 79.25 97 VAL A O 1
ATOM 729 N N . LYS A 1 98 ? -19.584 2.363 44.063 1.00 80.19 98 LYS A N 1
ATOM 730 C CA . LYS A 1 98 ? -18.748 3.442 44.635 1.00 80.19 98 LYS A CA 1
ATOM 731 C C . LYS A 1 98 ? -17.239 3.291 44.370 1.00 80.19 98 LYS A C 1
ATOM 733 O O . LYS A 1 98 ? -16.427 3.768 45.159 1.00 80.19 98 LYS A O 1
ATOM 738 N N . ILE A 1 99 ? -16.865 2.661 43.261 1.00 81.38 99 ILE A N 1
ATOM 739 C CA . ILE A 1 99 ? -15.474 2.535 42.816 1.00 81.38 99 ILE A CA 1
ATOM 740 C C . ILE A 1 99 ? -15.337 3.074 41.390 1.00 81.38 99 ILE A C 1
ATOM 742 O O . ILE A 1 99 ? -16.286 2.943 40.612 1.00 81.38 99 ILE A O 1
ATOM 746 N N . PRO A 1 100 ? -14.204 3.714 41.050 1.00 80.62 100 PRO A N 1
ATOM 747 C CA . PRO A 1 100 ? -13.973 4.178 39.692 1.00 80.62 100 PRO A CA 1
ATOM 748 C C . PRO A 1 100 ? -13.940 2.988 38.732 1.00 80.62 100 PRO A C 1
ATOM 750 O O . PRO A 1 100 ? -13.410 1.931 39.069 1.00 80.62 100 PRO A O 1
ATOM 753 N N . VAL A 1 101 ? -14.515 3.186 37.549 1.00 82.50 101 VAL A N 1
ATOM 754 C CA . VAL A 1 101 ? -14.429 2.254 36.425 1.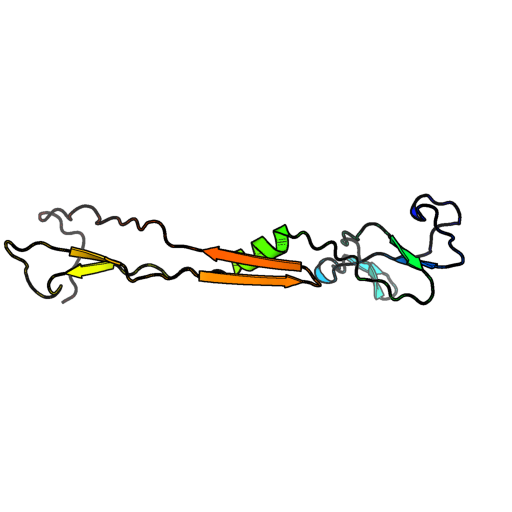00 82.50 101 VAL A CA 1
ATOM 755 C C . VAL A 1 101 ? -13.392 2.806 35.460 1.00 82.50 101 VAL A C 1
ATOM 757 O O . VAL A 1 101 ? -13.383 4.006 35.179 1.00 82.50 101 VAL A O 1
ATOM 760 N N . TRP A 1 102 ? -12.511 1.946 34.969 1.00 85.12 102 TRP A N 1
ATOM 761 C CA . TRP A 1 102 ? -11.524 2.294 33.954 1.00 85.12 102 TRP A CA 1
ATOM 762 C C . TRP A 1 102 ? -11.834 1.559 32.655 1.00 85.12 102 TRP A C 1
ATOM 764 O O . TRP A 1 102 ? -12.255 0.402 32.665 1.00 85.12 102 TRP A O 1
ATOM 774 N N . LEU A 1 103 ? -11.626 2.267 31.548 1.00 84.75 103 LEU A N 1
ATOM 775 C CA . LEU A 1 103 ? -11.772 1.780 30.184 1.00 84.75 103 LEU A CA 1
ATOM 776 C C . LEU A 1 103 ? -10.459 2.033 29.451 1.00 84.75 103 LEU A C 1
ATOM 778 O O . LEU A 1 103 ? -9.906 3.132 29.523 1.00 84.75 103 LEU A O 1
ATOM 782 N N . TRP A 1 104 ? -9.949 1.011 28.782 1.00 86.94 104 TRP A N 1
ATOM 783 C CA . TRP A 1 104 ? -8.723 1.089 27.998 1.00 86.94 104 TRP A CA 1
ATOM 784 C C . TRP A 1 104 ? -8.800 0.142 26.804 1.00 86.94 104 TRP A C 1
ATOM 786 O O . TRP A 1 104 ? -9.676 -0.715 26.737 1.00 86.94 104 TRP A O 1
ATOM 796 N N . THR A 1 105 ? -7.881 0.287 25.857 1.00 87.44 105 THR A N 1
ATOM 797 C CA . THR A 1 105 ? -7.696 -0.663 24.755 1.00 87.44 105 THR A CA 1
ATOM 798 C C . THR A 1 105 ? -6.356 -1.364 24.876 1.00 87.44 105 THR A C 1
ATOM 800 O O . THR A 1 105 ? -5.459 -0.887 25.577 1.00 87.44 105 THR A O 1
ATOM 803 N N . ASP A 1 106 ? -6.201 -2.475 24.163 1.00 86.69 106 ASP A N 1
ATOM 804 C CA . ASP A 1 106 ? -4.889 -3.094 23.994 1.00 86.69 106 ASP A CA 1
ATOM 805 C C . ASP A 1 106 ? -3.882 -2.109 23.380 1.00 86.69 106 ASP A C 1
ATOM 807 O O . ASP A 1 106 ? -4.232 -1.230 22.584 1.00 86.69 106 ASP A O 1
ATOM 811 N N . ALA A 1 107 ? -2.613 -2.257 23.761 1.00 83.88 107 ALA A N 1
ATOM 812 C CA . ALA A 1 107 ? -1.534 -1.472 23.182 1.00 83.88 107 ALA A CA 1
ATOM 813 C C . ALA A 1 107 ? -1.286 -1.917 21.734 1.00 83.88 107 ALA A C 1
ATOM 815 O O . ALA A 1 107 ? -0.964 -3.079 21.484 1.00 83.88 107 ALA A O 1
ATOM 816 N N . VAL A 1 108 ? -1.389 -0.979 20.791 1.00 87.50 108 VAL A N 1
ATOM 817 C CA . VAL A 1 108 ? -1.088 -1.214 19.374 1.00 87.50 108 VAL A CA 1
ATOM 818 C C . VAL A 1 108 ? 0.240 -0.525 19.042 1.00 87.50 108 VAL A C 1
ATOM 820 O O . VAL A 1 108 ? 0.265 0.702 18.925 1.00 87.50 108 VAL A O 1
ATOM 823 N N . PRO A 1 109 ? 1.363 -1.265 18.940 1.00 89.81 109 PRO A N 1
ATOM 824 C CA . PRO A 1 109 ? 2.637 -0.678 18.533 1.00 89.81 109 PRO A CA 1
ATOM 825 C C . PRO A 1 109 ? 2.583 -0.215 17.065 1.00 89.81 109 PRO A C 1
ATOM 827 O O . PRO A 1 109 ? 1.723 -0.687 16.316 1.00 89.81 109 PRO A O 1
ATOM 830 N N . PRO A 1 110 ? 3.506 0.663 16.625 1.00 92.94 110 PRO A N 1
ATOM 831 C CA . PRO A 1 110 ? 3.587 1.065 15.227 1.00 92.94 110 PRO A CA 1
ATOM 832 C C . PRO A 1 110 ? 3.697 -0.142 14.292 1.00 92.94 110 PRO A C 1
ATOM 834 O O . PRO A 1 110 ? 4.520 -1.037 14.505 1.00 92.94 110 PRO A O 1
ATOM 837 N N . ILE A 1 111 ? 2.874 -0.158 13.248 1.00 93.69 111 ILE A N 1
ATOM 838 C CA . ILE A 1 111 ? 2.831 -1.233 12.256 1.00 93.69 111 ILE A CA 1
ATOM 839 C C . ILE A 1 111 ? 3.574 -0.751 11.023 1.00 93.69 111 ILE A C 1
ATOM 841 O O . ILE A 1 111 ? 3.229 0.280 10.453 1.00 93.69 111 ILE A O 1
ATOM 845 N N . VAL A 1 112 ? 4.595 -1.496 10.614 1.00 95.06 112 VAL A N 1
ATOM 846 C CA . VAL A 1 112 ? 5.469 -1.117 9.503 1.00 95.06 112 VAL A CA 1
ATOM 847 C C . VAL A 1 112 ? 5.258 -2.071 8.340 1.00 95.06 112 VAL A C 1
ATOM 849 O O . VAL A 1 112 ? 5.272 -3.287 8.529 1.00 95.06 112 VAL A O 1
ATOM 852 N N . GLN A 1 113 ? 5.103 -1.519 7.140 1.00 94.88 113 GLN A N 1
ATOM 853 C CA . GLN A 1 113 ? 5.099 -2.280 5.897 1.00 94.88 113 GLN A CA 1
ATOM 854 C C . GLN A 1 113 ? 6.031 -1.670 4.866 1.00 94.88 113 GLN A C 1
ATOM 856 O O . GLN A 1 113 ? 6.183 -0.452 4.772 1.00 94.88 113 GLN A O 1
ATOM 861 N N . THR A 1 114 ? 6.638 -2.537 4.063 1.00 92.00 114 THR A N 1
ATOM 862 C CA . THR A 1 114 ? 7.620 -2.139 3.056 1.00 92.00 114 THR A CA 1
ATOM 863 C C . THR A 1 114 ? 7.302 -2.787 1.717 1.00 92.00 114 THR A C 1
ATOM 865 O O . THR A 1 114 ? 6.973 -3.970 1.640 1.00 92.00 114 THR A O 1
ATOM 868 N N . ALA A 1 115 ? 7.440 -2.012 0.645 1.00 81.69 115 ALA A N 1
ATOM 869 C CA . ALA A 1 115 ? 7.372 -2.485 -0.728 1.00 81.69 115 ALA A CA 1
ATOM 870 C C . ALA A 1 115 ? 8.626 -2.045 -1.486 1.00 81.69 115 ALA A C 1
ATOM 872 O O . ALA A 1 115 ? 9.092 -0.917 -1.334 1.00 81.69 115 ALA A O 1
ATOM 873 N N . ALA A 1 116 ? 9.158 -2.927 -2.328 1.00 83.44 116 ALA A N 1
ATOM 874 C CA . ALA A 1 116 ? 10.339 -2.644 -3.131 1.00 83.44 116 ALA A CA 1
ATOM 875 C C . ALA A 1 116 ? 10.137 -3.081 -4.582 1.00 83.44 116 ALA A C 1
ATOM 877 O O . ALA A 1 116 ? 9.440 -4.062 -4.860 1.00 83.44 116 ALA A O 1
ATOM 878 N N . ALA A 1 117 ? 10.768 -2.351 -5.497 1.00 75.81 117 ALA A N 1
ATOM 879 C CA . ALA A 1 117 ? 10.915 -2.748 -6.888 1.00 75.81 117 ALA A CA 1
ATOM 880 C C . ALA A 1 117 ? 12.172 -2.096 -7.486 1.00 75.81 117 ALA A C 1
ATOM 882 O O . ALA A 1 117 ? 12.344 -0.876 -7.453 1.00 75.81 117 ALA A O 1
ATOM 883 N N . GLY A 1 118 ? 13.074 -2.925 -8.017 1.00 74.81 118 GLY A N 1
ATOM 884 C CA . GLY A 1 118 ? 14.393 -2.472 -8.461 1.00 74.81 118 GLY A CA 1
ATOM 885 C C . GLY A 1 118 ? 15.204 -1.884 -7.302 1.00 74.81 118 GLY A C 1
ATOM 886 O O . GLY A 1 118 ? 15.422 -2.552 -6.295 1.00 74.81 118 GLY A O 1
ATOM 887 N N . THR A 1 119 ? 15.645 -0.635 -7.455 1.00 76.56 119 THR A N 1
ATOM 888 C CA . THR A 1 119 ? 16.401 0.122 -6.441 1.00 76.56 119 THR A CA 1
ATOM 889 C C . THR A 1 119 ? 15.519 0.986 -5.541 1.00 76.56 119 THR A C 1
ATOM 891 O O . THR A 1 119 ? 16.026 1.616 -4.614 1.00 76.56 119 THR A O 1
ATOM 894 N N . LEU A 1 120 ? 14.210 1.041 -5.800 1.00 80.25 120 LEU A N 1
ATOM 895 C CA . LEU A 1 120 ? 13.274 1.841 -5.022 1.00 80.25 120 LEU A CA 1
ATOM 896 C C . LEU A 1 120 ? 12.650 1.000 -3.913 1.00 80.25 120 LEU A C 1
ATOM 898 O O . LEU A 1 120 ? 12.243 -0.143 -4.125 1.00 80.25 120 LEU A O 1
ATOM 902 N N . THR A 1 121 ? 12.565 1.596 -2.729 1.00 86.81 121 THR A N 1
ATOM 903 C CA . THR A 1 121 ? 11.913 1.024 -1.550 1.00 86.81 121 THR A CA 1
ATOM 904 C C . THR A 1 121 ? 11.027 2.092 -0.927 1.00 86.81 121 THR A C 1
ATOM 906 O O . THR A 1 121 ? 11.479 3.214 -0.709 1.00 86.81 121 THR A O 1
ATOM 909 N N . ALA A 1 122 ? 9.776 1.744 -0.646 1.00 89.88 122 ALA A N 1
ATOM 910 C CA . ALA A 1 122 ? 8.840 2.570 0.102 1.00 89.88 122 ALA A CA 1
ATOM 911 C C . ALA A 1 122 ? 8.496 1.867 1.415 1.00 89.88 122 ALA A C 1
ATOM 913 O O . ALA A 1 122 ? 8.203 0.670 1.420 1.00 89.88 122 ALA A O 1
ATOM 914 N N . THR A 1 123 ? 8.512 2.622 2.510 1.00 93.81 123 THR A N 1
ATOM 915 C CA . THR A 1 123 ? 8.142 2.143 3.844 1.00 93.81 123 THR A CA 1
ATOM 916 C C . THR A 1 123 ? 7.018 3.008 4.380 1.00 93.81 123 THR A C 1
ATOM 918 O O . THR A 1 123 ? 7.113 4.234 4.343 1.00 93.81 123 THR A O 1
ATOM 921 N N . VAL A 1 124 ? 5.976 2.364 4.891 1.00 94.19 124 VAL A N 1
ATOM 922 C CA . VAL A 1 124 ? 4.834 3.009 5.532 1.00 94.19 124 VAL A CA 1
ATOM 923 C C . VAL A 1 124 ? 4.757 2.532 6.974 1.00 94.19 124 VAL A C 1
ATOM 925 O O . VAL A 1 124 ? 4.845 1.334 7.241 1.00 94.19 124 VAL A O 1
ATOM 928 N N . THR A 1 125 ? 4.581 3.481 7.890 1.00 95.88 125 THR A N 1
ATOM 929 C CA . THR A 1 125 ? 4.404 3.233 9.321 1.00 95.88 125 THR A CA 1
ATOM 930 C C . THR A 1 125 ? 3.042 3.762 9.740 1.00 95.88 125 THR A C 1
ATOM 932 O O . THR A 1 125 ? 2.760 4.946 9.565 1.00 95.88 125 THR A O 1
ATOM 935 N N . ALA A 1 126 ? 2.203 2.894 10.295 1.00 92.44 126 ALA A N 1
ATOM 936 C CA . ALA A 1 126 ? 0.920 3.255 10.877 1.00 92.44 126 ALA A CA 1
ATOM 937 C C . ALA A 1 126 ? 1.036 3.317 12.404 1.00 92.44 126 ALA A C 1
ATOM 939 O O . ALA A 1 126 ? 1.473 2.354 13.034 1.00 92.44 126 ALA A O 1
ATOM 940 N N . GLU A 1 127 ? 0.611 4.432 12.994 1.00 92.31 127 GLU A N 1
ATOM 941 C CA . GLU A 1 127 ? 0.589 4.646 14.443 1.00 92.31 127 GLU A CA 1
ATOM 942 C C . GLU A 1 127 ? -0.850 4.882 14.913 1.00 92.31 127 GLU A C 1
ATOM 944 O O . GLU A 1 127 ? -1.588 5.670 14.317 1.00 92.31 127 GLU A O 1
ATOM 949 N N . LEU A 1 128 ? -1.260 4.203 15.989 1.00 87.75 128 LEU A N 1
ATOM 950 C CA . LEU A 1 128 ? -2.569 4.432 16.596 1.00 87.75 128 LEU A CA 1
ATOM 951 C C . LEU A 1 128 ? -2.556 5.768 17.349 1.00 87.75 128 LEU A C 1
ATOM 953 O O . LEU A 1 128 ? -1.868 5.911 18.356 1.00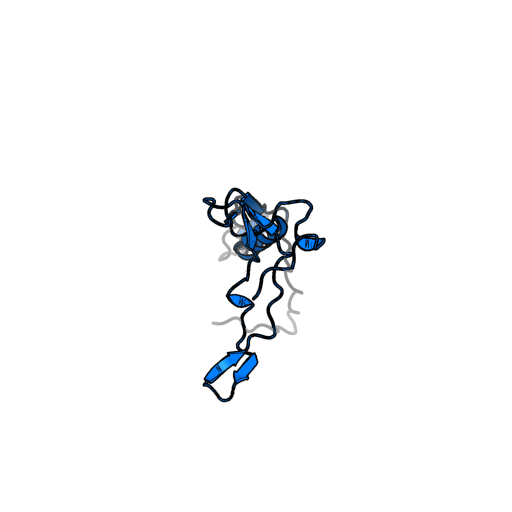 87.75 128 LEU A O 1
ATOM 957 N N . THR A 1 129 ? -3.347 6.732 16.882 1.00 87.44 129 THR A N 1
ATOM 958 C CA . THR A 1 129 ? -3.439 8.069 17.493 1.00 87.44 129 THR A CA 1
ATOM 959 C C . THR A 1 129 ? -4.657 8.229 18.397 1.00 87.44 129 THR A C 1
ATOM 961 O O . THR A 1 129 ? -4.572 8.881 19.435 1.00 87.44 129 THR A O 1
ATOM 964 N N . ALA A 1 130 ? -5.791 7.633 18.025 1.00 84.94 130 ALA A N 1
ATOM 965 C CA . ALA A 1 130 ? -7.033 7.714 18.779 1.00 84.94 130 ALA A CA 1
ATOM 966 C C . ALA A 1 130 ? -7.896 6.468 18.567 1.00 84.94 130 ALA A C 1
ATOM 968 O O . ALA A 1 130 ? -7.908 5.880 17.487 1.00 84.94 130 ALA A O 1
ATOM 969 N N . THR A 1 131 ? -8.667 6.117 19.595 1.00 82.00 131 THR A N 1
ATOM 970 C CA . THR A 1 131 ? -9.768 5.154 19.493 1.00 82.00 131 THR A CA 1
ATOM 971 C C . THR A 1 131 ? -11.067 5.877 19.815 1.00 82.00 131 THR A C 1
ATOM 973 O O . THR A 1 131 ? -11.125 6.646 20.773 1.00 82.00 131 THR A O 1
ATOM 976 N N . THR A 1 132 ? -12.102 5.633 19.016 1.00 82.25 132 THR A N 1
ATOM 977 C CA . THR A 1 132 ? -13.464 6.106 19.284 1.00 82.25 132 THR A CA 1
ATOM 978 C C . THR A 1 132 ? -14.366 4.899 19.496 1.00 82.25 132 THR A C 1
ATOM 980 O O . THR A 1 132 ? -14.201 3.877 18.831 1.00 82.25 132 THR A O 1
ATOM 983 N N . TRP A 1 133 ? -15.286 4.998 20.449 1.00 74.31 133 TRP A N 1
ATOM 984 C CA . TRP A 1 133 ? -16.274 3.963 20.730 1.00 74.31 133 TRP A CA 1
ATOM 985 C C . TRP A 1 133 ? -17.648 4.599 20.905 1.00 74.31 133 TRP A C 1
ATOM 987 O O . TRP A 1 133 ? -17.766 5.728 21.386 1.00 74.31 133 TRP A O 1
ATOM 997 N N . ASP A 1 134 ? -18.675 3.842 20.542 1.00 78.50 134 ASP A N 1
ATOM 998 C CA . ASP A 1 134 ? -20.069 4.149 20.830 1.00 78.50 134 ASP A CA 1
ATOM 999 C C . ASP A 1 134 ? -20.564 3.132 21.865 1.00 78.50 134 ASP A C 1
ATOM 1001 O O . ASP A 1 134 ? -20.471 1.923 21.649 1.00 78.50 134 ASP A O 1
ATOM 1005 N N . MET A 1 135 ? -21.029 3.621 23.017 1.00 69.44 135 MET A N 1
ATOM 1006 C CA . MET A 1 135 ? -21.555 2.776 24.100 1.00 69.44 135 MET A CA 1
ATOM 1007 C C . MET A 1 135 ? -22.996 2.314 23.828 1.00 69.44 135 MET A C 1
ATOM 1009 O O . MET A 1 135 ? -23.545 1.547 24.620 1.00 69.44 135 MET A O 1
ATOM 1013 N N . GLY A 1 136 ? -23.597 2.769 22.724 1.00 68.56 136 GLY A N 1
ATOM 1014 C CA . GLY A 1 136 ? -25.012 2.616 22.435 1.00 68.56 136 GLY A CA 1
ATOM 1015 C C . GLY A 1 136 ? -25.883 3.501 23.328 1.00 68.56 136 GLY A C 1
ATOM 1016 O O . GLY A 1 136 ? -25.453 4.023 24.358 1.00 68.56 136 GLY A O 1
ATOM 1017 N N . GLU A 1 137 ? -27.145 3.653 22.935 1.00 66.38 137 GLU A N 1
ATOM 1018 C CA . GLU A 1 137 ? -28.172 4.200 23.821 1.00 66.38 137 GLU A CA 1
ATOM 1019 C C . GLU A 1 137 ? -28.507 3.167 24.910 1.00 66.38 137 GLU A C 1
ATOM 1021 O O . GLU A 1 137 ? -28.621 1.972 24.600 1.00 66.38 137 GLU A O 1
ATOM 1026 N N . PRO A 1 138 ? -28.691 3.578 26.179 1.00 60.38 138 PRO A N 1
ATOM 1027 C CA . PRO A 1 138 ? -29.215 2.680 27.192 1.00 60.38 138 PRO A CA 1
ATOM 1028 C C . PRO A 1 138 ? -30.560 2.133 26.711 1.00 60.38 138 PRO A C 1
ATOM 1030 O O . PRO A 1 138 ? -31.478 2.891 26.397 1.00 60.38 138 PRO A O 1
ATOM 1033 N N . ALA A 1 139 ? -30.676 0.805 26.655 1.00 62.50 139 ALA A N 1
ATOM 1034 C CA . ALA A 1 139 ? -31.962 0.172 26.421 1.00 62.50 139 ALA A CA 1
ATOM 1035 C C . ALA A 1 139 ? -32.933 0.669 27.496 1.00 62.50 139 ALA A C 1
ATOM 1037 O O . ALA A 1 139 ? -32.624 0.604 28.690 1.00 62.50 139 ALA A O 1
ATOM 1038 N N . ASP A 1 140 ? -34.084 1.186 27.069 1.00 60.41 140 ASP A N 1
ATOM 1039 C CA . ASP A 1 140 ? -35.131 1.583 27.996 1.00 60.41 140 ASP A CA 1
ATOM 1040 C C . ASP A 1 140 ? -35.489 0.357 28.853 1.00 60.41 140 ASP A C 1
ATOM 1042 O O . ASP A 1 140 ? -35.882 -0.681 28.311 1.00 60.41 140 ASP A O 1
ATOM 1046 N N . PRO A 1 141 ? -35.346 0.428 30.188 1.00 63.44 141 PRO A N 1
ATOM 1047 C CA . PRO A 1 141 ? -35.669 -0.696 31.055 1.00 63.44 141 PRO A CA 1
ATOM 1048 C C . PRO A 1 141 ? -37.149 -1.103 30.970 1.00 63.44 141 PRO A C 1
ATOM 1050 O O . PRO A 1 141 ? -37.481 -2.228 31.343 1.00 63.44 141 PRO A O 1
ATOM 1053 N N . ALA A 1 142 ? -38.037 -0.235 30.469 1.00 66.81 142 ALA A N 1
ATOM 1054 C CA . ALA A 1 142 ? -39.425 -0.581 30.172 1.00 66.81 142 ALA A CA 1
ATOM 1055 C C . ALA A 1 142 ? -39.605 -1.307 28.822 1.00 66.81 142 ALA A C 1
ATOM 1057 O O . ALA A 1 142 ? -40.641 -1.941 28.613 1.00 66.81 142 ALA A O 1
ATOM 1058 N N . THR A 1 143 ? -38.615 -1.260 27.923 1.00 62.25 143 THR A N 1
ATOM 1059 C CA . THR A 1 143 ? -38.625 -1.922 26.607 1.00 62.25 143 THR A CA 1
ATOM 1060 C C . THR A 1 143 ? -37.254 -2.531 26.245 1.00 62.25 143 THR A C 1
ATOM 1062 O O . THR A 1 143 ? -36.603 -2.103 25.291 1.00 62.25 143 THR A O 1
ATOM 1065 N N . PRO A 1 144 ? -36.786 -3.570 26.968 1.00 59.25 144 PRO A N 1
ATOM 1066 C CA . PRO A 1 144 ? -35.482 -4.173 26.710 1.00 59.25 144 PRO A CA 1
ATOM 1067 C C . PRO A 1 144 ? -35.447 -4.843 25.326 1.00 59.25 144 PRO A C 1
ATOM 1069 O O . PRO A 1 144 ? -36.085 -5.868 25.093 1.00 59.25 144 PRO A O 1
ATOM 1072 N N . THR A 1 145 ? -34.682 -4.270 24.398 1.00 59.25 145 THR A N 1
ATOM 1073 C CA . THR A 1 145 ? -34.496 -4.777 23.026 1.00 59.25 145 THR A CA 1
ATOM 1074 C C . THR A 1 145 ? -33.490 -5.924 22.921 1.00 59.25 145 THR A C 1
ATOM 1076 O O . THR A 1 145 ? -33.423 -6.577 21.881 1.00 59.25 145 THR A O 1
ATOM 1079 N N . ALA A 1 146 ? -32.731 -6.213 23.982 1.00 54.44 146 ALA A N 1
ATOM 1080 C CA . ALA A 1 146 ? -31.760 -7.302 24.018 1.00 54.44 146 ALA A CA 1
ATOM 1081 C C . ALA A 1 146 ? -32.222 -8.422 24.960 1.00 54.44 146 ALA A C 1
ATOM 1083 O O . ALA A 1 146 ? -32.398 -8.218 26.161 1.00 54.44 146 ALA A O 1
ATOM 1084 N N . THR A 1 147 ? -32.394 -9.628 24.417 1.00 47.59 147 THR A N 1
ATOM 1085 C CA . THR A 1 147 ? -32.545 -10.846 25.219 1.00 47.59 147 THR A CA 1
ATOM 1086 C C . THR A 1 147 ? -31.165 -11.233 25.743 1.00 47.59 147 THR A C 1
ATOM 1088 O O . THR A 1 147 ? -30.270 -11.537 24.957 1.00 47.59 147 THR A O 1
ATOM 1091 N N . VAL A 1 148 ? -30.971 -11.205 27.062 1.00 42.19 148 VAL A N 1
ATOM 1092 C CA . VAL A 1 148 ? -29.758 -11.754 27.686 1.00 42.19 148 VAL A CA 1
ATOM 1093 C C . VAL A 1 148 ? -29.804 -13.279 27.506 1.00 42.19 148 VAL A C 1
ATOM 1095 O O . VAL A 1 148 ? -30.797 -13.882 27.924 1.00 42.19 148 VAL A O 1
ATOM 1098 N N . PRO A 1 149 ? -28.806 -13.919 26.865 1.00 39.59 149 PRO A N 1
ATOM 1099 C CA . PRO A 1 149 ? -28.769 -15.372 26.787 1.00 39.59 149 PRO A CA 1
ATOM 1100 C C . PRO A 1 149 ? -28.583 -15.950 28.195 1.00 39.59 149 PRO A C 1
ATOM 1102 O O . PRO A 1 149 ? -27.794 -15.420 28.978 1.00 39.59 149 PRO A O 1
ATOM 1105 N N . ALA A 1 150 ? -29.351 -16.999 28.493 1.00 40.91 150 ALA A N 1
ATOM 1106 C CA . ALA A 1 150 ? -29.305 -17.739 29.753 1.00 40.91 150 ALA A CA 1
ATOM 1107 C C . ALA A 1 150 ? -28.001 -18.529 29.930 1.00 40.91 150 ALA A C 1
ATOM 1109 O O . ALA A 1 150 ? -27.444 -18.985 28.903 1.00 40.91 150 ALA A O 1
#

pLDDT: mean 76.81, std 12.06, range [39.59, 95.88]

Foldseek 3Di:
DDFDDPPPCLCVPPDPVFWGWDKAWDPVQFDQPDADPVRHGDGDGTPIDRIDTDGPPDDDDRPCPPDLVVFVVVQVVPDDDDDWDKDKDDPPVDDDDPDDMDIDTDDDPWDKGWGDDDPDIDMDIDDDDDDDDDPDDPQDPVHRPDDDDD

Radius of gyration: 30.6 Å; chains: 1; bounding box: 65×30×85 Å

Secondary structure (DSSP, 8-state):
-PPPPTT-GGGTT--GGGEEEE----GGG--EEEE-TTS-EEE----PPPPEEEETTSPPP------HHHHHHHHHHT--PPPPPEEEES-TTS---SS--EEEE---PPEEEEEEETTEEEEEEE----------PPPPTTS--S----

=== Feature glossary ===
The record interleaves many kinds of information about one protein. Here is each kind framed as the question it answers.

Q: Are the domains correctly placed relative to each other?
A: Predicted aligned error is AlphaFold's pairwise confidence. Unlike pLDDT (per-residue), PAE is per-residue-pair and captures whether two parts of the structure are correctly placed relative to each other. Units are ångströms of expected positional error.

Q: Which residues are in helices, strands, or loops?
A: Eight-state secondary structure (DSSP): H is the canonical α-helix, G the tighter 3₁₀-helix, I the wider π-helix; E/B are β-structure, T and S are turns and bends, and '-' is everything else. DSSP derives these from the pattern of main-chain N–H···O=C hydrogen bonds, not from the sequence.

Q: What if only a Cα trace is available?
A: P-SEA three-state annotation labels each residue as helix, strand, or coil based purely on the geometry of the Cα trace. It serves as a fallback when the full backbone (and thus DSSP) is unavailable.

Q: What are the backbone torsion angles?
A: φ (phi) and ψ (psi) are the two rotatable backbone dihedrals per residue: φ is the C(i-1)–N–Cα–C torsion, ψ is the N–Cα–C–N(i+1) torsion, both in degrees on (−180°, 180°]. α-helical residues cluster near (−60°, −45°); β-strand residues near (−120°, +130°). A Ramachandran plot is simply a scatter of (φ, ψ) for every residue.

Q: What known structures does this most resemble?
A: Structural nearest neighbors (via Foldseek easy-search vs the PDB). Reported per hit: target PDB id, E-value, and alignment TM-score. A TM-score above ~0.5 is the conventional threshold for 'same fold'.

Q: What family and function is it annotated with?
A: Database cross-references. InterPro integrates a dozen domain/family signature databases into unified entries with residue-range hits. GO terms attach function/process/location labels with evidence codes. CATH codes position the fold in a four-level structural taxonomy. Organism is the NCBI-taxonomy species name.

Q: Which residues are buried vs exposed?
A: Solvent accessibility: the surface area of each residue that a 1.4 Å water probe can touch, in Å². When only backbone atoms are present the absolute values are lower than full-atom SASA (side chains contribute most of the area) and are flagged as backbone-only.

Q: What do the diagnostic plots show?
A: Three diagnostic plots accompany the record. The Cα contact map visualizes the tertiary structure as a 2D adjacency matrix (8 Å cutoff, sequence-local contacts suppressed). The Ramachandran plot shows the distribution of backbone (φ, ψ) torsions, with points in the α and β basins reflecting secondary structure content. The PAE plot shows AlphaFold's inter-residue con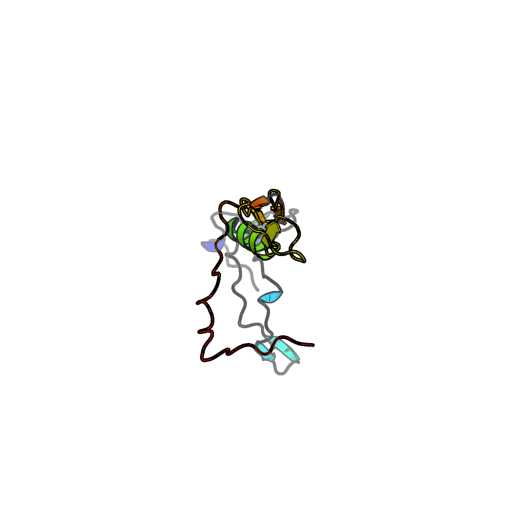fidence as a color matrix.

Q: What is the amino-acid chain?
A: The amino-acid sequence is the protein's primary structure: the linear order of residues from the N-terminus to the C-terminus, written in one-letter code. Everything else here — the 3D coordinates, the secondary structure, the domain annotations — is ultimately a consequence of this string.

Q: What do the rendered images show?
A: The six renders are orthographic views along the three Cartesian axes in both directions. Representation (cartoon, sticks, or surface) and color scheme (sequence-rainbow or by-chain) vary across proteins so the training set covers all the common visualization conventions.

Q: Where is each backbone atom in 3D?
A: The mmCIF table is the protein's shape written out atom by atom. For each backbone N, Cα, C, and carbonyl O, it records an (x, y, z) coordinate triple in Å plus the residue type, chain letter, and residue number.

Q: How mobile is each atom in the crystal?
A: For experimental (PDB) structures, the B-factor (temperature factor) quantifies the positional spread of each atom in the crystal — a combination of thermal vibration and static disorder — in units of Å². High B-factors mark flexible loops or poorly resolved regions; low B-factors mark the rigid, well-ordered core.

Q: How big and how compact is the whole molecule?
A: Three whole-structure scalars: the radius of gyration (RMS distance of Cα from centroid, in Å), the count of Cα–Cα contacts (pairs closer than 8 Å and separated by more than four residues in sequence — i.e. tertiary, not local, contacts), and the bounding-box dimensions. Together they distinguish compact globular folds from extended fibres or disordered chains.

Q: What does the local fold look like, residue by residue?
A: A 3Di character summarizes, for each residue, the relative orientation of the Cα frame of its nearest spatial neighbor. Because it encodes fold topology rather than chemistry, 3Di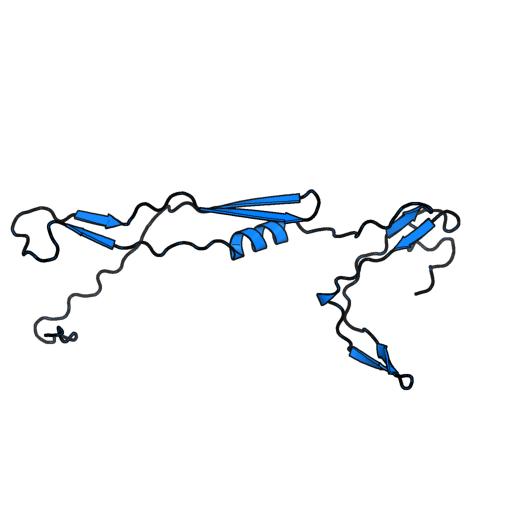 alignments detect remote structural similarity that sequence alignment misses.

Q: How confident is the AlphaFold model at each residue?
A: For AlphaFold models, the B-factor field carries pLDDT — the model's own estimate of local accuracy on a 0–100 scale. Regions with pLDDT<50 should be treated as essentially unmodeled; they often correspond to intrinsically disordered segments.